Protein AF-A0A537P2G6-F1 (afdb_monomer_lite)

Secondary structure (DSSP, 8-state):
---TT--TT-PPPP--------TTS--------S-----GGGGSHHHHHHHHH-TT-BGGGTEEE-TTS-EEE---TT-

Sequence (79 aa):
RNQDRYRSGIKAQPFDVESPLDTTKPLSDPKKGIFSDDHPEARSEHVRWCLKRYHSYAVRSNTYVTYDGRTRFCDSPFD

Structure (mmCIF, N/CA/C/O backbone):
data_AF-A0A537P2G6-F1
#
_entry.id   AF-A0A537P2G6-F1
#
loop_
_atom_site.group_PDB
_atom_site.id
_atom_site.type_symbol
_atom_site.label_atom_id
_atom_site.label_alt_id
_atom_site.label_comp_id
_atom_site.label_asym_id
_atom_site.label_entity_id
_atom_site.label_seq_id
_atom_site.pdbx_PDB_ins_code
_atom_site.Cartn_x
_atom_site.Cartn_y
_atom_site.Cartn_z
_atom_site.occupancy
_atom_site.B_iso_or_equiv
_atom_site.auth_seq_id
_atom_site.auth_comp_id
_atom_site.auth_asym_id
_atom_site.auth_atom_id
_atom_site.pdbx_PDB_model_num
ATOM 1 N N . ARG A 1 1 ? -45.520 17.278 29.449 1.00 53.06 1 ARG A N 1
ATOM 2 C CA . ARG A 1 1 ? -46.257 17.023 28.184 1.00 53.06 1 ARG A CA 1
ATOM 3 C C . ARG A 1 1 ? -45.246 16.673 27.087 1.00 53.06 1 ARG A C 1
ATOM 5 O O . ARG A 1 1 ? -44.896 17.522 26.287 1.00 53.06 1 ARG A O 1
ATOM 12 N N . ASN A 1 2 ? -44.708 15.454 27.115 1.00 51.81 2 ASN A N 1
ATOM 13 C CA . ASN A 1 2 ? -43.649 14.960 26.216 1.00 51.81 2 ASN A CA 1
ATOM 14 C C . ASN A 1 2 ? -43.852 13.471 25.860 1.00 51.81 2 ASN A C 1
ATOM 16 O O . ASN A 1 2 ? -42.897 12.777 25.537 1.00 51.81 2 ASN A O 1
ATOM 20 N N . GLN A 1 3 ? -45.088 12.972 25.955 1.00 58.31 3 GLN A N 1
ATOM 21 C CA . GLN A 1 3 ? -45.383 11.539 25.843 1.00 58.31 3 GLN A CA 1
ATOM 22 C C . GLN A 1 3 ? -45.749 11.070 24.422 1.00 58.31 3 GLN A C 1
ATOM 24 O O . GLN A 1 3 ? -46.029 9.896 24.233 1.00 58.31 3 GLN A O 1
ATOM 29 N N . ASP A 1 4 ? -45.708 11.935 23.405 1.00 56.69 4 ASP A N 1
ATOM 30 C CA . ASP A 1 4 ? -46.244 11.598 22.072 1.00 56.69 4 ASP A CA 1
ATOM 31 C C . ASP A 1 4 ? -45.245 10.919 21.110 1.00 56.69 4 ASP A C 1
ATOM 33 O O . ASP A 1 4 ? -45.572 10.642 19.963 1.00 56.69 4 ASP A O 1
ATOM 37 N N . ARG A 1 5 ? -44.002 10.631 21.526 1.00 59.00 5 ARG A N 1
ATOM 38 C CA . ARG A 1 5 ? -42.982 10.129 20.578 1.00 59.00 5 ARG A CA 1
ATOM 39 C C . ARG A 1 5 ? -42.844 8.610 20.490 1.00 59.00 5 ARG A C 1
ATOM 41 O O . ARG A 1 5 ? -42.082 8.137 19.650 1.00 59.00 5 ARG A O 1
ATOM 48 N N . TYR A 1 6 ? -43.564 7.840 21.304 1.00 53.50 6 TYR A N 1
ATOM 49 C CA . TYR A 1 6 ? -43.539 6.380 21.202 1.00 53.50 6 TYR A CA 1
ATOM 50 C C . TYR A 1 6 ? -44.778 5.889 20.458 1.00 53.50 6 TYR A C 1
ATOM 52 O O . TYR A 1 6 ? -45.857 5.730 21.024 1.00 53.50 6 TYR A O 1
ATOM 60 N N . ARG A 1 7 ? -44.627 5.677 19.148 1.00 56.88 7 ARG A N 1
ATOM 61 C CA . ARG A 1 7 ? -45.673 5.108 18.297 1.00 56.88 7 ARG A CA 1
ATOM 62 C C . ARG A 1 7 ? -45.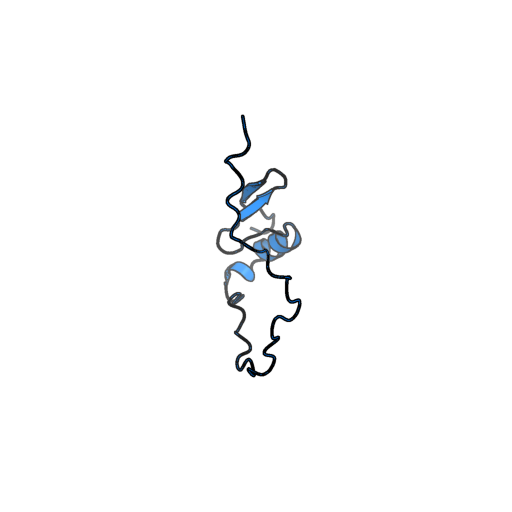796 3.615 18.625 1.00 56.88 7 ARG A C 1
ATOM 64 O O . ARG A 1 7 ? -45.107 2.783 18.043 1.00 56.88 7 ARG A O 1
ATOM 71 N N . SER A 1 8 ? -46.634 3.293 19.608 1.00 59.78 8 SER A N 1
ATOM 72 C CA . SER A 1 8 ? -46.971 1.923 20.002 1.00 59.78 8 SER A CA 1
ATOM 73 C C . SER A 1 8 ? -47.562 1.170 18.808 1.00 59.78 8 SER A C 1
ATOM 75 O O . SER A 1 8 ? -48.679 1.452 18.385 1.00 59.78 8 SER A O 1
ATOM 77 N N . GLY A 1 9 ? -46.800 0.235 18.237 1.00 57.69 9 GLY A N 1
ATOM 78 C CA . GLY A 1 9 ? -47.258 -0.557 17.090 1.00 57.69 9 GLY A CA 1
ATOM 79 C C . GLY A 1 9 ? -46.213 -1.481 16.470 1.00 57.69 9 GLY A C 1
ATOM 80 O O . GLY A 1 9 ? -46.586 -2.493 15.889 1.00 57.69 9 GLY A O 1
ATOM 81 N N . ILE A 1 10 ? -44.917 -1.206 16.634 1.00 61.75 10 ILE A N 1
ATOM 82 C CA . ILE A 1 10 ? -43.870 -2.134 16.189 1.00 61.75 10 ILE A CA 1
ATOM 83 C C . ILE A 1 10 ? -43.467 -2.992 17.385 1.00 61.75 10 ILE A C 1
ATOM 85 O O . ILE A 1 10 ? -42.697 -2.561 18.241 1.00 61.75 10 ILE A O 1
ATOM 89 N N . LYS A 1 11 ? -44.035 -4.197 17.486 1.00 59.72 11 LYS A N 1
ATOM 90 C CA . LYS A 1 11 ? -43.486 -5.213 18.386 1.00 59.72 11 LYS A CA 1
ATOM 91 C C . LYS A 1 11 ? -42.132 -5.630 17.815 1.00 59.72 11 LYS A C 1
ATOM 93 O O . LYS A 1 11 ? -42.048 -5.990 16.643 1.00 59.72 11 LYS A O 1
ATOM 98 N N . ALA A 1 12 ? -41.076 -5.509 18.615 1.00 61.34 12 ALA A N 1
ATOM 99 C CA . ALA A 1 12 ? -39.785 -6.075 18.261 1.00 61.34 12 ALA A CA 1
ATOM 100 C C . ALA A 1 12 ? -39.958 -7.595 18.204 1.00 61.34 12 ALA A C 1
ATOM 102 O O . ALA A 1 12 ? -40.335 -8.211 19.203 1.00 61.34 12 ALA A O 1
ATOM 103 N N . GLN A 1 13 ? -39.748 -8.171 17.025 1.00 62.44 13 GLN A N 1
ATOM 104 C CA . GLN A 1 13 ? -39.709 -9.618 16.873 1.00 62.44 13 GLN A CA 1
ATOM 105 C C . GLN A 1 13 ? -38.427 -10.126 17.551 1.00 62.44 13 GLN A C 1
ATOM 107 O O . GLN A 1 13 ? -37.406 -9.427 17.484 1.00 62.44 13 GLN A O 1
ATOM 112 N N . PRO A 1 14 ? -38.448 -11.290 18.223 1.00 57.59 14 PRO A N 1
ATOM 113 C CA . PRO A 1 14 ? -37.213 -11.920 18.659 1.00 57.59 14 PRO A CA 1
ATOM 114 C C . PRO A 1 14 ? -36.327 -12.138 17.429 1.00 57.59 14 PRO A C 1
ATOM 116 O O . PRO A 1 14 ? -36.803 -12.452 16.342 1.00 57.59 14 PRO A O 1
ATOM 119 N N . PHE A 1 15 ? -35.034 -11.885 17.585 1.00 58.81 15 PHE A N 1
ATOM 120 C CA . PHE A 1 15 ? -34.053 -12.222 16.569 1.00 58.81 15 PHE A CA 1
ATOM 121 C C . PHE A 1 15 ? -33.986 -13.753 16.522 1.00 58.81 15 PHE A C 1
ATOM 123 O O . PHE A 1 15 ? -33.347 -14.383 17.359 1.00 58.81 15 PHE A O 1
ATOM 130 N N . ASP A 1 16 ? -34.707 -14.381 15.600 1.00 52.84 16 ASP A N 1
ATOM 131 C CA . ASP A 1 16 ? -34.547 -15.813 15.378 1.00 52.84 16 ASP A CA 1
ATOM 132 C C . ASP A 1 16 ? -33.131 -16.036 14.831 1.00 52.84 16 ASP A C 1
ATOM 134 O O . ASP A 1 16 ? -32.791 -15.664 13.706 1.00 52.84 16 ASP A O 1
ATOM 138 N N . VAL A 1 17 ? -32.267 -16.588 15.681 1.00 61.56 17 VAL A N 1
ATOM 139 C CA . VAL A 1 17 ? -30.877 -16.957 15.386 1.00 61.56 17 VAL A CA 1
ATOM 140 C C . VAL A 1 17 ? -30.829 -18.256 14.576 1.00 61.56 17 VAL A C 1
ATOM 142 O O . VAL A 1 17 ? -30.086 -19.177 14.874 1.00 61.56 17 VAL A O 1
ATOM 145 N N . GLU A 1 18 ? -31.628 -18.344 13.521 1.00 53.34 18 GLU A N 1
ATOM 146 C CA . GLU A 1 18 ? -31.540 -19.420 12.539 1.00 53.34 18 GLU A CA 1
ATOM 147 C C . GLU A 1 18 ? -31.620 -18.792 11.152 1.00 53.34 18 GLU A C 1
ATOM 149 O O . GLU A 1 18 ? -32.643 -18.756 10.476 1.00 53.34 18 GLU A O 1
ATOM 154 N N . SER A 1 19 ? -30.483 -18.234 10.729 1.00 57.31 19 SER A N 1
ATOM 155 C CA . SER A 1 19 ? -30.234 -18.082 9.301 1.00 57.31 19 SER A CA 1
ATOM 156 C C . SER A 1 19 ? -30.171 -19.488 8.708 1.00 57.31 19 SER A C 1
ATOM 158 O O . SER A 1 19 ? -29.342 -20.276 9.172 1.00 57.31 19 SER A O 1
ATOM 160 N N . PRO A 1 20 ? -30.983 -19.828 7.693 1.00 56.88 20 PRO A N 1
ATOM 161 C CA . PRO A 1 20 ? -30.774 -21.056 6.957 1.00 56.88 20 PRO A CA 1
ATOM 162 C C . PRO A 1 20 ? -29.407 -20.934 6.286 1.00 56.88 20 PRO A C 1
ATOM 164 O O . PRO A 1 20 ? -29.239 -20.222 5.294 1.00 56.88 20 PRO A O 1
ATOM 167 N N . LEU A 1 21 ? -28.403 -21.608 6.839 1.00 56.66 21 LEU A N 1
ATOM 168 C CA . LEU A 1 21 ? -27.271 -22.050 6.047 1.00 56.66 21 LEU A CA 1
ATOM 169 C C . LEU A 1 21 ? -27.834 -23.087 5.072 1.00 56.66 21 LEU A C 1
ATOM 171 O O . LEU A 1 21 ? -27.850 -24.284 5.338 1.00 56.66 21 LEU A O 1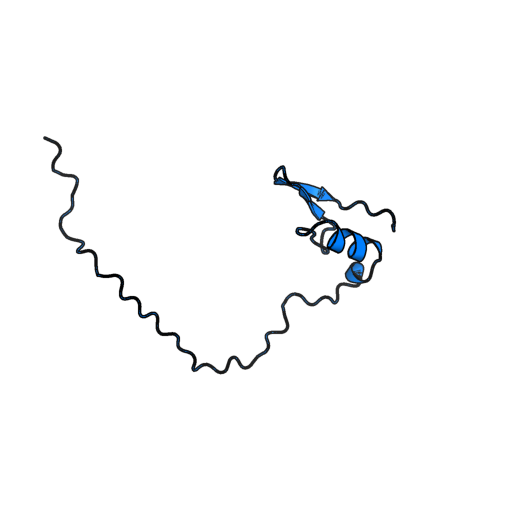
ATOM 175 N N . ASP A 1 22 ? -28.354 -22.595 3.948 1.00 46.69 22 ASP A N 1
ATOM 176 C CA . ASP A 1 22 ? -28.636 -23.382 2.753 1.00 46.69 22 ASP A CA 1
ATOM 177 C C . ASP A 1 22 ? -27.284 -23.852 2.187 1.00 46.69 22 ASP A C 1
ATOM 179 O O . ASP A 1 22 ? -26.722 -23.295 1.246 1.00 46.69 22 ASP A O 1
ATOM 183 N N . THR A 1 23 ? -26.695 -24.857 2.838 1.00 57.25 23 THR A N 1
ATOM 184 C CA . THR A 1 23 ? -25.432 -25.511 2.465 1.00 57.25 23 THR A CA 1
ATOM 185 C C . THR A 1 23 ? -25.640 -26.528 1.331 1.00 57.25 23 THR A C 1
ATOM 187 O O . THR A 1 23 ? -24.854 -27.452 1.159 1.00 57.25 23 THR A O 1
ATOM 190 N N . THR A 1 24 ? -26.690 -26.394 0.515 1.00 53.03 24 THR A N 1
ATOM 191 C CA . THR A 1 24 ? -27.000 -27.368 -0.553 1.00 53.03 24 THR A CA 1
ATOM 192 C C . THR A 1 24 ? -27.068 -26.751 -1.945 1.00 53.03 24 THR A C 1
ATOM 194 O O . THR A 1 24 ? -27.664 -27.309 -2.861 1.00 53.03 24 THR A O 1
ATOM 197 N N . LYS A 1 25 ? -26.348 -25.650 -2.167 1.00 55.00 25 LYS A N 1
ATOM 198 C CA . LYS A 1 25 ? -25.814 -25.376 -3.503 1.00 55.00 25 LYS A CA 1
ATOM 199 C C . LYS A 1 25 ? -24.404 -25.944 -3.558 1.00 55.00 25 LYS A C 1
ATOM 201 O O . LYS A 1 25 ? -23.536 -25.397 -2.874 1.00 55.00 25 LYS A O 1
ATOM 206 N N . PRO A 1 26 ? -24.127 -27.004 -4.346 1.00 51.50 26 PRO A N 1
ATOM 207 C CA . PRO A 1 26 ? -22.756 -27.216 -4.761 1.00 51.50 26 PRO A CA 1
ATOM 208 C C . PRO A 1 26 ? -22.351 -25.918 -5.454 1.00 51.50 26 PRO A C 1
ATOM 210 O O . PRO A 1 26 ? -22.919 -25.547 -6.480 1.00 51.50 26 PRO A O 1
ATOM 213 N N . LEU A 1 27 ? -21.426 -25.180 -4.845 1.00 57.44 27 LEU A N 1
ATOM 214 C CA . LEU A 1 27 ? -20.725 -24.096 -5.506 1.00 57.44 27 LEU A CA 1
ATOM 215 C C . LEU A 1 27 ? -19.819 -24.760 -6.551 1.00 57.44 27 LEU A C 1
ATOM 217 O O . LEU A 1 27 ? -18.604 -24.823 -6.405 1.00 57.44 27 LEU A O 1
ATOM 221 N N . SER A 1 28 ? -20.429 -25.314 -7.598 1.00 56.81 28 SER A N 1
ATOM 222 C CA . SER A 1 28 ? -19.839 -25.452 -8.919 1.00 56.81 28 SER A CA 1
ATOM 223 C C . SER A 1 28 ? -19.602 -24.033 -9.419 1.00 56.81 28 SER A C 1
ATOM 225 O O . SER A 1 28 ? -20.491 -23.372 -9.946 1.00 56.81 28 SER A O 1
ATOM 227 N N . ASP A 1 29 ? -18.536 -23.462 -8.890 1.00 59.09 29 ASP A N 1
ATOM 228 C CA . ASP A 1 29 ? -17.307 -23.181 -9.597 1.00 59.09 29 ASP A CA 1
ATOM 229 C C . ASP A 1 29 ? -16.315 -22.813 -8.486 1.00 59.09 29 ASP A C 1
ATOM 231 O O . ASP A 1 29 ? -16.658 -21.991 -7.622 1.00 59.09 29 ASP A O 1
ATOM 235 N N . PRO A 1 30 ? -15.066 -23.315 -8.474 1.00 56.38 30 PRO A N 1
ATOM 236 C CA . PRO A 1 30 ? -14.012 -22.476 -7.946 1.00 56.38 30 PRO A CA 1
ATOM 237 C C . PRO A 1 30 ? -14.057 -21.246 -8.845 1.00 56.38 30 PRO A C 1
ATOM 239 O O . PRO A 1 30 ? -13.501 -21.263 -9.941 1.00 56.38 30 PRO A O 1
ATOM 242 N N . LYS A 1 31 ? -14.803 -20.208 -8.440 1.00 47.19 31 LYS A N 1
ATOM 243 C CA . LYS A 1 31 ? -14.704 -18.888 -9.039 1.00 47.19 31 LYS A CA 1
ATOM 244 C C . LYS A 1 31 ? -13.231 -18.568 -8.938 1.00 47.19 31 LYS A C 1
ATOM 246 O O . LYS A 1 31 ? -12.749 -18.169 -7.880 1.00 47.19 31 LYS A O 1
ATOM 251 N N . LYS A 1 32 ? -12.539 -18.831 -10.047 1.00 47.44 32 LYS A N 1
ATOM 252 C CA . LYS A 1 32 ? -11.242 -18.318 -10.421 1.00 47.44 32 LYS A CA 1
ATOM 253 C C . LYS A 1 32 ? -11.202 -16.941 -9.808 1.00 47.44 32 LYS A C 1
ATOM 255 O O . LYS A 1 32 ? -12.012 -16.092 -10.194 1.00 47.44 32 LYS A O 1
ATOM 260 N N . GLY A 1 33 ? -10.405 -16.804 -8.748 1.00 46.91 33 GLY A N 1
ATOM 261 C CA . GLY A 1 33 ? -10.325 -15.562 -8.010 1.00 46.91 33 GLY A CA 1
ATOM 262 C C . GLY A 1 33 ? -10.209 -14.459 -9.047 1.00 46.91 33 GLY A C 1
ATOM 263 O O . GLY A 1 33 ? -9.365 -14.528 -9.941 1.00 46.91 33 GLY A O 1
ATOM 264 N N . ILE A 1 34 ? -11.105 -13.478 -8.980 1.00 47.72 34 ILE A N 1
ATOM 265 C CA . ILE A 1 34 ? -11.047 -12.304 -9.855 1.00 47.72 34 ILE A CA 1
ATOM 266 C C . ILE A 1 34 ? -9.690 -11.574 -9.692 1.00 47.72 34 ILE A C 1
ATOM 268 O O . ILE A 1 34 ? -9.329 -10.735 -10.506 1.00 47.72 34 ILE A O 1
ATOM 272 N N . PHE A 1 35 ? -8.897 -11.959 -8.688 1.00 48.84 35 PHE A N 1
ATOM 273 C CA . PHE A 1 35 ? -7.447 -11.813 -8.604 1.00 48.84 35 PHE A CA 1
ATOM 274 C C . PHE A 1 35 ? -6.736 -12.733 -9.613 1.00 48.84 35 PHE A C 1
ATOM 276 O O . PHE A 1 35 ? -5.977 -13.625 -9.240 1.00 48.84 35 PHE A O 1
ATOM 283 N N . SER A 1 36 ? -6.999 -12.562 -10.909 1.00 46.69 36 SER A N 1
ATOM 284 C CA . SER A 1 36 ? -6.072 -13.095 -11.905 1.00 46.69 36 SER A CA 1
ATOM 285 C C . SER A 1 36 ? -4.783 -12.282 -11.786 1.00 46.69 36 SER A C 1
ATOM 287 O O . SER A 1 36 ? -4.667 -11.181 -12.327 1.00 46.69 36 SER A O 1
ATOM 289 N N . ASP A 1 37 ? -3.846 -12.837 -11.020 1.00 55.53 37 ASP A N 1
ATOM 290 C CA . ASP A 1 37 ? -2.422 -12.497 -10.930 1.00 55.53 37 ASP A CA 1
ATOM 291 C C . ASP A 1 37 ? -1.713 -12.797 -12.269 1.00 55.53 37 ASP A C 1
ATOM 293 O O . ASP A 1 37 ? -0.679 -13.440 -12.342 1.00 55.53 37 ASP A O 1
ATOM 297 N N . ASP A 1 38 ? -2.329 -12.391 -13.376 1.00 54.47 38 ASP A N 1
ATOM 298 C CA . ASP A 1 38 ? -1.730 -12.384 -14.709 1.00 54.47 38 ASP A CA 1
ATOM 299 C C . ASP A 1 38 ? -1.597 -10.925 -15.165 1.00 54.47 38 ASP A C 1
ATOM 301 O O . ASP A 1 38 ? -1.879 -10.553 -16.298 1.00 54.47 38 ASP A O 1
ATOM 305 N N . HIS A 1 39 ? -1.233 -10.047 -14.226 1.00 59.88 39 HIS A N 1
ATOM 306 C CA . HIS A 1 39 ? -0.696 -8.744 -14.585 1.00 59.88 39 HIS A CA 1
ATOM 307 C C . HIS A 1 39 ? 0.803 -8.954 -14.817 1.00 59.88 39 HIS A C 1
ATOM 309 O O . HIS A 1 39 ? 1.490 -9.340 -13.871 1.00 59.88 39 HIS A O 1
ATOM 315 N N . PRO A 1 40 ? 1.346 -8.712 -16.024 1.00 61.16 40 PRO A N 1
ATOM 316 C CA . PRO A 1 40 ? 2.785 -8.849 -16.272 1.00 61.16 40 PRO A CA 1
ATOM 317 C C . PRO A 1 40 ? 3.617 -7.991 -15.301 1.00 61.16 40 PRO A C 1
ATOM 319 O O . PRO A 1 40 ? 4.700 -8.399 -14.889 1.00 61.16 40 PRO A O 1
ATOM 322 N N . GLU A 1 41 ? 3.042 -6.877 -14.842 1.00 61.44 41 GLU A N 1
ATOM 323 C CA . GLU A 1 41 ? 3.560 -5.990 -13.794 1.00 61.44 41 GLU A CA 1
ATOM 324 C C . GLU A 1 41 ? 3.844 -6.740 -12.475 1.00 61.44 41 GLU A C 1
ATOM 326 O O . GLU A 1 41 ? 4.847 -6.483 -11.816 1.00 61.44 41 GLU A O 1
ATOM 331 N N . ALA A 1 42 ? 3.018 -7.731 -12.106 1.00 62.19 42 ALA A N 1
ATOM 332 C CA . ALA A 1 42 ? 3.158 -8.507 -10.868 1.00 62.19 42 ALA A CA 1
ATOM 333 C C . ALA A 1 42 ? 4.426 -9.379 -10.823 1.00 62.19 42 ALA A C 1
ATOM 335 O O . ALA A 1 42 ? 4.867 -9.789 -9.748 1.00 62.19 42 ALA A O 1
ATOM 336 N N . ARG A 1 43 ? 5.052 -9.640 -11.980 1.00 70.69 43 ARG A N 1
ATOM 337 C CA . ARG A 1 43 ? 6.334 -10.357 -12.064 1.00 70.69 43 ARG A CA 1
ATOM 338 C C . ARG A 1 43 ? 7.555 -9.461 -11.851 1.00 70.69 43 ARG A C 1
ATOM 340 O O . ARG A 1 43 ? 8.654 -10.007 -11.757 1.00 70.69 43 ARG A O 1
ATOM 347 N N . SER A 1 44 ? 7.383 -8.141 -11.776 1.00 88.06 44 SER A N 1
ATOM 348 C CA . SER A 1 44 ? 8.479 -7.202 -11.531 1.00 88.06 44 SER A CA 1
ATOM 349 C C . SER A 1 44 ? 9.043 -7.349 -10.111 1.00 88.06 44 SER A C 1
ATOM 351 O O . SER A 1 44 ? 8.290 -7.512 -9.145 1.00 88.06 44 SER A O 1
ATOM 353 N N . GLU A 1 45 ? 10.370 -7.257 -9.967 1.00 91.44 45 GLU A N 1
ATOM 354 C CA . GLU A 1 45 ? 11.042 -7.218 -8.657 1.00 91.44 45 GLU A CA 1
ATOM 355 C C . GLU A 1 45 ? 10.563 -6.016 -7.826 1.00 91.44 45 GLU A C 1
ATOM 357 O O . GLU A 1 45 ? 10.341 -6.155 -6.620 1.00 91.44 45 GLU A O 1
ATOM 362 N N . HIS A 1 46 ? 10.283 -4.882 -8.487 1.00 93.12 46 HIS A N 1
ATOM 363 C CA . HIS A 1 46 ? 9.633 -3.713 -7.890 1.00 93.12 46 HIS A CA 1
ATOM 364 C C . HIS A 1 46 ? 8.326 -4.110 -7.190 1.00 93.12 46 HIS A C 1
ATOM 366 O O . HIS A 1 46 ? 8.132 -3.851 -6.000 1.00 93.12 46 HIS A O 1
ATOM 372 N N . VAL A 1 47 ? 7.435 -4.804 -7.907 1.00 92.38 47 VAL A N 1
ATOM 373 C CA . VAL A 1 47 ? 6.117 -5.189 -7.386 1.00 92.38 47 VAL A CA 1
ATOM 374 C C . VAL A 1 47 ? 6.241 -6.201 -6.250 1.00 92.38 47 VAL A C 1
ATOM 376 O O . VAL A 1 47 ? 5.582 -6.042 -5.220 1.00 92.38 47 VAL A O 1
ATOM 379 N N . ARG A 1 48 ? 7.124 -7.198 -6.374 1.00 92.06 48 ARG A N 1
ATOM 380 C CA . ARG A 1 48 ? 7.388 -8.169 -5.296 1.00 92.06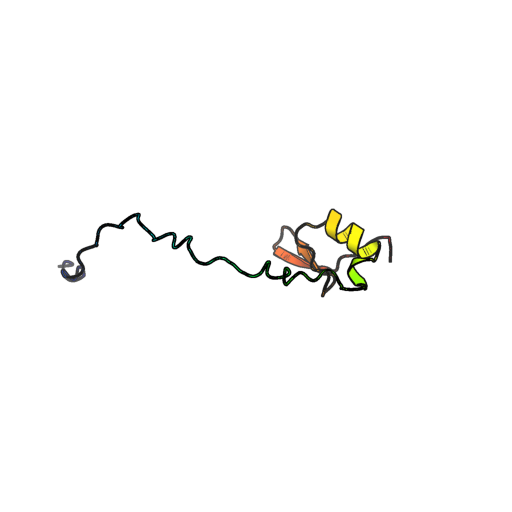 48 ARG A CA 1
ATOM 381 C C . ARG A 1 48 ? 7.859 -7.485 -4.017 1.00 92.06 48 ARG A C 1
ATOM 383 O O . ARG A 1 48 ? 7.410 -7.838 -2.924 1.00 92.06 48 ARG A O 1
ATOM 390 N N . TRP A 1 49 ? 8.736 -6.492 -4.141 1.00 93.81 49 TRP A N 1
ATOM 391 C CA . TRP A 1 49 ? 9.204 -5.718 -3.001 1.00 93.81 49 TRP A CA 1
ATOM 392 C C . TRP A 1 49 ? 8.084 -4.873 -2.381 1.00 93.81 49 TRP A C 1
ATOM 394 O O . TRP A 1 49 ? 7.893 -4.922 -1.162 1.00 93.81 49 TRP A O 1
ATOM 404 N N . CYS A 1 50 ? 7.299 -4.166 -3.199 1.00 94.69 50 CYS A N 1
ATOM 405 C CA . CYS A 1 50 ? 6.180 -3.345 -2.729 1.00 94.69 50 CYS A CA 1
ATOM 406 C C . CYS A 1 50 ? 5.120 -4.181 -1.998 1.00 94.69 50 CYS A C 1
ATOM 408 O O . CYS A 1 50 ? 4.708 -3.809 -0.898 1.00 94.69 50 CYS A O 1
ATOM 410 N N . LEU A 1 51 ? 4.749 -5.345 -2.544 1.00 93.00 51 LEU A N 1
ATOM 411 C CA . LEU A 1 51 ? 3.812 -6.289 -1.922 1.00 93.00 51 LEU A CA 1
ATOM 412 C C . LEU A 1 51 ? 4.314 -6.801 -0.568 1.00 93.00 51 LEU A C 1
ATOM 414 O O . LEU A 1 51 ? 3.539 -6.931 0.378 1.00 93.00 51 LEU A O 1
ATOM 418 N N . LYS A 1 52 ? 5.620 -7.064 -0.447 1.00 93.06 52 LYS A N 1
ATOM 419 C CA . LYS A 1 52 ? 6.229 -7.503 0.815 1.00 93.06 52 LYS A CA 1
ATOM 420 C C . LYS A 1 52 ? 6.290 -6.379 1.854 1.00 93.06 52 LYS A C 1
ATOM 422 O O . LYS A 1 52 ? 6.240 -6.647 3.053 1.00 93.06 52 LYS A O 1
ATOM 427 N N . ARG A 1 53 ? 6.440 -5.128 1.411 1.00 93.25 53 ARG A N 1
ATOM 428 C CA . ARG A 1 53 ? 6.646 -3.959 2.279 1.00 93.25 53 ARG A CA 1
ATOM 429 C C . ARG A 1 53 ? 5.342 -3.332 2.766 1.00 93.25 53 ARG A C 1
ATOM 431 O O . ARG A 1 53 ? 5.293 -2.879 3.913 1.00 93.25 53 ARG A O 1
ATOM 438 N N . TYR A 1 54 ? 4.326 -3.281 1.908 1.00 94.62 54 TYR A N 1
ATOM 439 C CA . TYR A 1 54 ? 3.063 -2.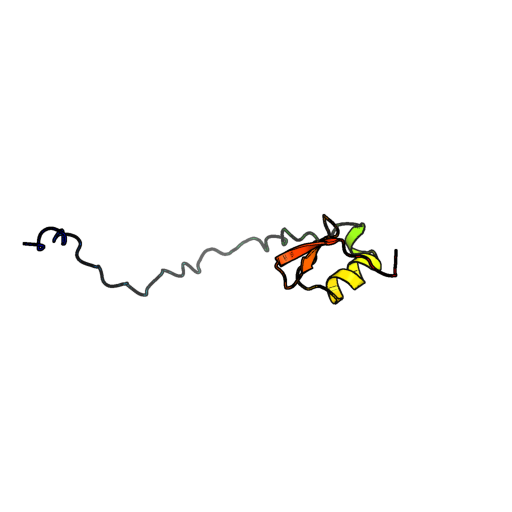591 2.146 1.00 94.62 54 TYR A CA 1
ATOM 440 C C . TYR A 1 54 ? 1.882 -3.540 1.926 1.00 94.62 54 TYR A C 1
ATOM 442 O O . TYR A 1 54 ? 1.557 -3.904 0.801 1.00 94.62 54 TYR A O 1
ATOM 450 N N . HIS A 1 55 ? 1.180 -3.881 3.009 1.00 90.88 55 HIS A N 1
ATOM 451 C CA . HIS A 1 55 ? 0.037 -4.801 2.961 1.00 90.88 55 HIS A CA 1
ATOM 452 C C . HIS A 1 55 ? -1.155 -4.253 2.147 1.00 90.88 55 HIS A C 1
ATOM 454 O O . HIS A 1 55 ? -1.963 -5.016 1.630 1.00 90.88 55 HIS A O 1
ATOM 460 N N . SER A 1 56 ? -1.260 -2.926 2.016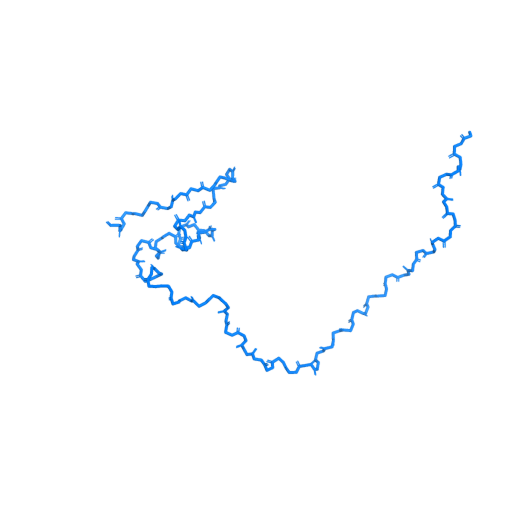 1.00 93.94 56 SER A N 1
ATOM 461 C CA . SER A 1 56 ? -2.318 -2.238 1.258 1.00 93.94 56 SER A CA 1
ATOM 462 C C . SER A 1 56 ? -1.857 -1.791 -0.135 1.00 93.94 56 SER A C 1
ATOM 464 O O . SER A 1 56 ? -2.346 -0.784 -0.646 1.00 93.94 56 SER A O 1
ATOM 466 N N . TYR A 1 57 ? -0.865 -2.466 -0.718 1.00 95.06 57 TYR A N 1
ATOM 467 C CA . TYR A 1 57 ? -0.352 -2.137 -2.045 1.00 95.06 57 TYR A CA 1
ATOM 468 C C . TYR A 1 57 ? -1.273 -2.643 -3.162 1.00 95.06 57 TYR A C 1
ATOM 470 O O . TYR A 1 57 ? -1.698 -3.797 -3.173 1.00 95.06 57 TYR A O 1
ATOM 478 N N . ALA A 1 58 ? -1.552 -1.770 -4.127 1.00 92.31 58 ALA A N 1
ATOM 479 C CA . ALA A 1 58 ? -2.348 -2.038 -5.312 1.00 92.31 58 ALA A CA 1
ATOM 480 C C . ALA A 1 58 ? -1.453 -2.042 -6.559 1.00 92.31 58 ALA A C 1
ATOM 482 O O . ALA A 1 58 ? -1.009 -0.990 -7.021 1.00 92.31 58 ALA A O 1
ATOM 483 N N . VAL A 1 59 ? -1.251 -3.232 -7.137 1.00 91.12 59 VAL A N 1
ATOM 484 C CA . VAL A 1 59 ? -0.384 -3.457 -8.311 1.00 91.12 59 VAL A CA 1
ATOM 485 C C . VAL A 1 59 ? -0.837 -2.640 -9.526 1.00 91.12 59 VAL A C 1
ATOM 487 O O . VAL A 1 59 ? -0.018 -2.059 -10.221 1.00 91.12 59 VAL A O 1
ATOM 490 N N . ARG A 1 60 ? -2.154 -2.533 -9.752 1.00 88.69 60 ARG A N 1
ATOM 491 C CA . ARG A 1 60 ? -2.736 -1.866 -10.933 1.00 88.69 60 ARG A CA 1
ATOM 492 C C . ARG A 1 60 ? -2.373 -0.383 -11.059 1.00 88.69 60 ARG A C 1
ATOM 494 O O . ARG A 1 60 ? -2.377 0.147 -12.163 1.00 88.69 60 ARG A O 1
ATOM 501 N N . SER A 1 61 ? -2.146 0.295 -9.939 1.00 90.88 61 SER A N 1
ATOM 502 C CA . SER A 1 61 ? -1.883 1.738 -9.892 1.00 90.88 61 SER A CA 1
ATOM 503 C C . SER A 1 61 ? -0.525 2.079 -9.285 1.00 90.88 61 SER A C 1
ATOM 505 O O . SER A 1 61 ? -0.217 3.257 -9.150 1.00 90.88 61 SER A O 1
ATOM 507 N N . ASN A 1 62 ? 0.275 1.077 -8.910 1.00 92.00 62 ASN A N 1
ATOM 508 C CA . ASN A 1 62 ? 1.517 1.242 -8.159 1.00 92.00 62 ASN A CA 1
ATOM 509 C C . ASN A 1 62 ? 1.363 2.115 -6.890 1.00 92.00 62 ASN A C 1
ATOM 511 O O . ASN A 1 62 ? 2.210 2.947 -6.570 1.00 92.00 62 ASN A O 1
ATOM 515 N N . THR A 1 63 ? 0.260 1.957 -6.152 1.00 95.31 63 THR A N 1
ATOM 516 C CA . THR A 1 63 ? -0.044 2.795 -4.976 1.00 95.31 63 THR A CA 1
ATOM 517 C C . THR A 1 63 ? -0.307 1.986 -3.717 1.00 95.31 63 THR A C 1
ATOM 519 O O . THR A 1 63 ? -0.866 0.899 -3.788 1.00 95.31 63 THR A O 1
ATOM 522 N N . TYR A 1 64 ? 0.000 2.550 -2.552 1.00 95.56 64 TYR A N 1
ATOM 523 C CA . TYR A 1 64 ? -0.343 2.003 -1.240 1.00 95.56 64 TYR A CA 1
ATOM 524 C C . TYR A 1 64 ? -0.932 3.079 -0.318 1.00 95.56 64 TYR A C 1
ATOM 526 O O . TYR A 1 64 ? -0.775 4.277 -0.556 1.00 95.56 64 TYR A O 1
ATOM 534 N N . VAL A 1 65 ? -1.602 2.655 0.754 1.00 96.25 65 VAL A N 1
ATOM 535 C CA . VAL A 1 65 ? -2.162 3.554 1.778 1.00 96.25 65 VAL A CA 1
ATOM 536 C C . VAL A 1 65 ? -1.212 3.643 2.975 1.00 96.25 65 VAL A C 1
ATOM 538 O O . VAL A 1 65 ? -0.802 2.617 3.519 1.00 96.25 65 VAL A O 1
ATOM 541 N N . THR A 1 66 ? -0.844 4.861 3.383 1.00 94.81 66 THR A N 1
ATOM 542 C CA . THR A 1 66 ? -0.043 5.112 4.592 1.00 94.81 66 THR A CA 1
ATOM 543 C C . THR A 1 66 ? -0.899 5.012 5.851 1.00 94.81 66 THR A C 1
ATOM 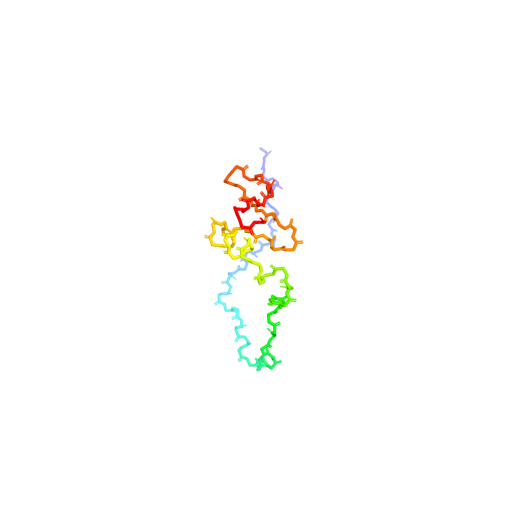545 O O . THR A 1 66 ? -2.125 5.081 5.794 1.00 94.81 66 THR A O 1
ATOM 548 N N . TYR A 1 67 ? -0.255 4.912 7.015 1.00 91.94 67 TYR A N 1
ATOM 549 C CA . TYR A 1 67 ? -0.955 4.928 8.304 1.00 91.94 67 TYR A CA 1
ATOM 550 C C . TYR A 1 67 ? -1.778 6.208 8.529 1.00 91.94 67 TYR A C 1
ATOM 552 O O . TYR A 1 67 ? -2.821 6.156 9.169 1.00 91.94 67 TYR A O 1
ATOM 560 N N . ASP A 1 68 ? -1.376 7.331 7.928 1.00 94.31 68 ASP A N 1
ATOM 561 C CA . ASP A 1 68 ? -2.126 8.597 7.930 1.00 94.31 68 ASP A CA 1
ATOM 562 C C . ASP A 1 68 ? -3.351 8.598 6.991 1.00 94.31 68 ASP A C 1
ATOM 564 O O . ASP A 1 68 ? -3.967 9.642 6.776 1.00 94.31 68 ASP A O 1
ATOM 568 N N . GLY A 1 69 ? -3.663 7.464 6.353 1.00 95.12 69 GLY A N 1
ATOM 569 C CA . GLY A 1 69 ? -4.773 7.314 5.409 1.00 95.12 69 GLY A CA 1
ATOM 570 C C . GLY A 1 69 ? -4.525 7.933 4.031 1.00 95.12 69 GLY A C 1
ATOM 571 O O . GLY A 1 69 ? -5.447 8.031 3.223 1.00 95.12 69 GLY A O 1
ATOM 572 N N . ARG A 1 70 ? -3.296 8.365 3.728 1.00 96.44 70 ARG A N 1
ATOM 573 C CA . ARG A 1 70 ? -2.962 8.965 2.428 1.00 96.44 70 ARG A CA 1
ATOM 574 C C . ARG A 1 70 ? -2.536 7.889 1.442 1.00 96.44 70 ARG A C 1
ATOM 576 O O . ARG A 1 70 ? -1.759 7.005 1.786 1.00 96.44 70 ARG A O 1
ATOM 583 N N . THR A 1 71 ? -2.984 8.005 0.197 1.00 96.75 71 THR A N 1
ATOM 584 C CA . THR A 1 71 ? -2.489 7.147 -0.888 1.00 96.75 71 THR A CA 1
ATOM 585 C C . THR A 1 71 ? -1.168 7.705 -1.418 1.00 96.75 71 THR A C 1
ATOM 587 O O . THR A 1 71 ? -1.057 8.906 -1.673 1.00 96.75 71 THR A O 1
ATOM 590 N N . ARG A 1 72 ? -0.153 6.853 -1.553 1.00 95.88 72 ARG A N 1
ATOM 591 C CA . ARG A 1 72 ? 1.187 7.187 -2.054 1.00 95.88 72 ARG A CA 1
ATOM 592 C C . ARG A 1 72 ? 1.604 6.188 -3.125 1.00 95.88 72 ARG A C 1
ATOM 594 O O . ARG A 1 72 ? 1.163 5.043 -3.088 1.00 95.88 72 ARG A O 1
ATOM 601 N N . PHE A 1 73 ? 2.451 6.618 -4.052 1.00 95.06 73 PHE A N 1
ATOM 602 C CA . PHE A 1 73 ? 3.093 5.709 -4.999 1.00 95.06 73 PHE A CA 1
ATOM 603 C C . PHE A 1 73 ? 4.179 4.896 -4.301 1.00 95.06 73 PHE A C 1
ATOM 605 O O . PHE A 1 73 ? 4.845 5.417 -3.402 1.00 95.06 73 PHE A O 1
ATOM 612 N N . CYS A 1 74 ? 4.330 3.630 -4.686 1.00 93.75 74 CYS A N 1
ATOM 613 C CA . CYS A 1 74 ? 5.458 2.833 -4.228 1.00 93.75 74 CYS A CA 1
ATOM 614 C C . CYS A 1 74 ? 6.698 3.191 -5.047 1.00 93.75 74 CYS A C 1
ATOM 616 O O . CYS A 1 74 ? 6.669 3.159 -6.275 1.00 93.75 74 CYS A O 1
ATOM 618 N N . ASP A 1 75 ? 7.772 3.519 -4.340 1.00 92.12 75 ASP A N 1
ATOM 619 C CA . ASP A 1 75 ? 9.094 3.742 -4.906 1.00 92.12 75 ASP A CA 1
ATOM 620 C C . ASP A 1 75 ? 9.980 2.594 -4.417 1.00 92.12 75 ASP A C 1
ATOM 622 O O . ASP A 1 75 ? 10.295 2.492 -3.226 1.00 92.12 75 ASP A O 1
ATOM 626 N N . SER A 1 76 ? 10.245 1.641 -5.308 1.00 88.12 76 SER A N 1
ATOM 627 C CA . SER A 1 76 ? 11.100 0.495 -5.017 1.00 88.12 76 SER A CA 1
ATOM 628 C C . SER A 1 76 ? 12.517 0.786 -5.497 1.00 88.12 76 SER A C 1
ATOM 630 O O . SER A 1 76 ? 12.674 1.367 -6.565 1.00 88.12 76 SER A O 1
ATOM 632 N N . PRO A 1 77 ? 13.560 0.306 -4.802 1.00 91.75 77 PRO A N 1
ATOM 633 C CA . PRO A 1 77 ? 14.938 0.411 -5.286 1.00 91.75 77 PRO A CA 1
ATOM 634 C C . PRO A 1 77 ? 15.258 -0.503 -6.488 1.00 91.75 77 PRO A C 1
ATOM 636 O O . PRO A 1 77 ? 16.405 -0.535 -6.921 1.00 91.75 77 PRO A O 1
ATOM 639 N N . PHE A 1 78 ? 14.291 -1.290 -6.969 1.00 85.31 78 PHE A N 1
ATOM 640 C CA . PHE A 1 78 ? 14.449 -2.278 -8.045 1.00 85.31 78 PHE A CA 1
ATOM 641 C C . PHE A 1 78 ? 13.797 -1.844 -9.371 1.00 85.31 78 PHE A C 1
ATOM 643 O O . PHE A 1 78 ? 13.451 -2.710 -10.175 1.00 85.31 78 PHE A O 1
ATOM 650 N N . ASP A 1 79 ? 13.571 -0.540 -9.549 1.00 70.00 79 ASP A N 1
ATOM 651 C CA . ASP A 1 79 ? 13.129 0.064 -10.816 1.00 70.00 79 ASP A CA 1
ATOM 652 C C . ASP A 1 79 ? 14.285 0.187 -11.827 1.00 70.00 79 ASP A C 1
ATOM 654 O O . ASP A 1 79 ? 15.411 0.544 -11.398 1.00 70.00 79 ASP A O 1
#

Radius of gyration: 24.92 Å; chains: 1; bounding box: 62×44×44 Å

Foldseek 3Di:
DPPPPDPPDDDDDPPPPDDPPPVPDPPPDPPPPPPPPPPPQCPAPQNVVCVVVAVQADSVVQWGADPVRDIDHRDGPRD

pLDDT: mean 72.57, std 18.7, range [46.69, 96.75]